Protein AF-A0A438E1K2-F1 (afdb_monomer_lite)

Radius of gyration: 22.49 Å; chains: 1; bounding box: 55×41×57 Å

Structure (mmCIF, N/CA/C/O backbone):
data_AF-A0A438E1K2-F1
#
_entry.id   AF-A0A438E1K2-F1
#
loop_
_atom_site.group_PDB
_atom_site.id
_atom_site.type_symbol
_atom_site.label_atom_id
_atom_site.label_alt_id
_atom_site.label_comp_id
_atom_site.label_asym_id
_atom_site.label_entity_id
_atom_site.label_seq_id
_atom_site.pdbx_PDB_ins_code
_atom_site.Cartn_x
_atom_site.Cartn_y
_atom_site.Cartn_z
_atom_site.occupancy
_atom_site.B_iso_or_equiv
_atom_site.auth_seq_id
_atom_site.auth_comp_id
_atom_site.auth_asym_id
_atom_site.auth_atom_id
_atom_site.pdbx_PDB_model_num
ATOM 1 N N . MET A 1 1 ? -9.697 -28.331 -1.150 1.00 42.53 1 MET A N 1
ATOM 2 C CA . MET A 1 1 ? -9.605 -26.856 -1.226 1.00 42.53 1 MET A CA 1
ATOM 3 C C . MET A 1 1 ? -8.403 -26.418 -0.400 1.00 42.53 1 MET A C 1
ATOM 5 O O . MET A 1 1 ? -8.226 -26.954 0.687 1.00 42.53 1 MET A O 1
ATOM 9 N N . ARG A 1 2 ? -7.492 -25.600 -0.941 1.00 50.84 2 ARG A N 1
ATOM 10 C CA . ARG A 1 2 ? -6.242 -25.206 -0.258 1.00 50.84 2 ARG A CA 1
ATOM 11 C C . ARG A 1 2 ? -6.452 -23.899 0.517 1.00 50.84 2 ARG A C 1
ATOM 13 O O . ARG A 1 2 ? -6.015 -22.848 0.075 1.00 50.84 2 ARG A O 1
ATOM 20 N N . ASP A 1 3 ? -7.044 -24.003 1.699 1.00 54.69 3 ASP A N 1
ATOM 21 C CA . ASP A 1 3 ? -7.116 -22.940 2.717 1.00 54.69 3 ASP A CA 1
ATOM 22 C C . ASP A 1 3 ? -5.779 -22.796 3.468 1.00 54.69 3 ASP A C 1
ATOM 24 O O . ASP A 1 3 ? -5.670 -23.055 4.666 1.00 54.69 3 ASP A O 1
ATOM 28 N N . LYS A 1 4 ? -4.691 -22.489 2.750 1.00 55.91 4 LYS A N 1
ATOM 29 C CA . LYS A 1 4 ? -3.349 -22.370 3.361 1.00 55.91 4 LYS A CA 1
ATOM 30 C C . LYS A 1 4 ? -2.750 -20.965 3.313 1.00 55.91 4 LYS A C 1
ATOM 32 O O . LYS A 1 4 ? -1.655 -20.791 3.841 1.00 55.91 4 LYS A O 1
ATOM 37 N N . LEU A 1 5 ? -3.435 -19.987 2.716 1.00 55.62 5 LEU A N 1
ATOM 38 C CA . LEU A 1 5 ? -2.897 -18.631 2.544 1.00 55.62 5 LEU A CA 1
ATOM 39 C C . LEU A 1 5 ? -3.564 -17.563 3.427 1.00 55.62 5 LEU A C 1
ATOM 41 O O . LEU A 1 5 ? -2.908 -16.575 3.730 1.00 55.62 5 LEU A O 1
ATOM 45 N N . ASP A 1 6 ? -4.773 -17.786 3.950 1.00 53.25 6 ASP A N 1
ATOM 46 C CA . ASP A 1 6 ? -5.472 -16.766 4.756 1.00 53.25 6 ASP A CA 1
ATOM 47 C C . ASP A 1 6 ? -4.945 -16.590 6.188 1.00 53.25 6 ASP A C 1
ATOM 49 O O . ASP A 1 6 ? -5.162 -15.557 6.808 1.00 53.25 6 ASP A O 1
ATOM 53 N N . LYS A 1 7 ? -4.181 -17.546 6.732 1.00 59.78 7 LYS A N 1
ATOM 54 C CA . LYS A 1 7 ? -3.677 -17.447 8.119 1.00 59.78 7 LYS A CA 1
ATOM 55 C C . LYS A 1 7 ? -2.506 -16.470 8.315 1.00 59.78 7 LYS A C 1
ATOM 57 O O . LYS A 1 7 ? -1.980 -16.401 9.421 1.00 59.78 7 LYS A O 1
ATOM 62 N N . LYS A 1 8 ? -2.043 -15.779 7.266 1.00 69.88 8 LYS A N 1
ATOM 63 C CA . LYS A 1 8 ? -0.860 -14.894 7.323 1.00 69.88 8 LYS A CA 1
ATOM 64 C C . LYS A 1 8 ? -1.080 -13.497 6.735 1.00 69.88 8 LYS A C 1
ATOM 66 O O . LYS A 1 8 ? -0.107 -12.765 6.582 1.00 69.88 8 LYS A O 1
ATOM 71 N N . ALA A 1 9 ? -2.308 -13.143 6.360 1.00 76.62 9 ALA A N 1
ATOM 72 C CA . ALA A 1 9 ? -2.592 -11.800 5.871 1.00 76.62 9 ALA A CA 1
ATOM 73 C C . ALA A 1 9 ? -2.706 -10.834 7.059 1.00 76.62 9 ALA A C 1
ATOM 75 O O . ALA A 1 9 ? -3.452 -11.094 7.999 1.00 76.62 9 ALA A O 1
ATOM 76 N N . GLU A 1 10 ? -1.963 -9.735 7.001 1.00 86.75 10 GLU A N 1
ATOM 77 C CA . GLU A 1 10 ? -1.968 -8.668 8.002 1.00 86.75 10 GLU A CA 1
ATOM 78 C C . GLU A 1 10 ? -2.513 -7.393 7.351 1.00 86.75 10 GLU A C 1
ATOM 80 O O . GLU A 1 10 ? -2.157 -7.074 6.210 1.00 86.75 10 GLU A O 1
ATOM 85 N N . ALA A 1 11 ? -3.409 -6.690 8.044 1.00 88.88 11 ALA A 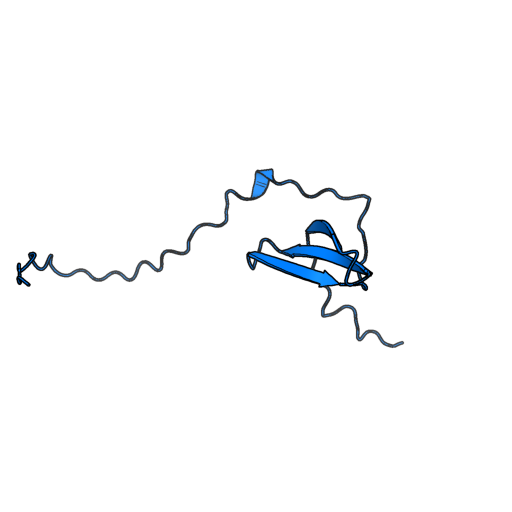N 1
ATOM 86 C CA . ALA A 1 11 ? -3.990 -5.449 7.549 1.00 88.88 11 ALA A CA 1
ATOM 87 C C . ALA A 1 11 ? -3.008 -4.293 7.762 1.00 88.88 11 ALA A C 1
ATOM 89 O O . ALA A 1 11 ? -2.456 -4.127 8.844 1.00 88.88 11 ALA A O 1
ATOM 90 N N . GLY A 1 12 ? -2.796 -3.483 6.729 1.00 91.56 12 GLY A N 1
ATOM 91 C CA . GLY A 1 12 ? -1.881 -2.351 6.787 1.00 91.56 12 GLY A CA 1
ATOM 92 C C . GLY A 1 12 ? -2.342 -1.204 5.902 1.00 91.56 12 GLY A C 1
ATOM 93 O O . GLY A 1 12 ? -3.272 -1.331 5.104 1.00 91.56 12 GLY A O 1
ATOM 94 N N . ILE A 1 13 ? -1.672 -0.068 6.044 1.00 92.81 13 ILE A N 1
ATOM 95 C CA . ILE A 1 13 ? -2.063 1.191 5.417 1.00 92.81 13 ILE A CA 1
ATOM 96 C C . ILE A 1 13 ? -1.336 1.330 4.085 1.00 92.81 13 ILE A C 1
ATOM 98 O O . ILE A 1 13 ? -0.106 1.297 4.021 1.00 92.81 13 ILE A O 1
ATOM 102 N N . PHE A 1 14 ? -2.087 1.512 3.005 1.00 93.56 14 PHE A N 1
ATOM 103 C CA . PHE A 1 14 ? -1.503 1.799 1.702 1.00 93.56 14 PHE A CA 1
ATOM 104 C C . PHE A 1 14 ? -0.888 3.206 1.676 1.00 93.56 14 PHE A C 1
ATOM 106 O O . PHE A 1 14 ? -1.586 4.192 1.902 1.00 93.56 14 PHE A O 1
ATOM 113 N N . ILE A 1 15 ? 0.410 3.305 1.366 1.00 94.56 15 ILE A N 1
ATOM 114 C CA . ILE A 1 15 ? 1.145 4.586 1.353 1.00 94.56 15 ILE A CA 1
ATOM 115 C C . ILE A 1 15 ? 1.779 4.928 -0.004 1.00 94.56 15 ILE A C 1
ATOM 117 O O . ILE A 1 15 ? 2.431 5.962 -0.140 1.00 94.56 15 ILE A O 1
ATOM 121 N N . GLY A 1 16 ? 1.638 4.067 -1.017 1.00 95.88 16 GLY A N 1
ATOM 122 C CA . GLY A 1 16 ? 2.076 4.372 -2.382 1.00 95.88 16 GLY A CA 1
ATOM 123 C C . GLY A 1 16 ? 2.602 3.177 -3.169 1.00 95.88 16 GLY A C 1
ATOM 124 O O . GLY A 1 16 ? 2.530 2.032 -2.737 1.00 95.88 16 GLY A O 1
ATOM 125 N N . TYR A 1 17 ? 3.169 3.445 -4.343 1.00 96.94 17 TYR A N 1
ATOM 126 C CA . TYR A 1 17 ? 3.668 2.424 -5.265 1.00 96.94 17 TYR A CA 1
ATOM 127 C C . TYR A 1 17 ? 5.175 2.568 -5.497 1.00 96.94 17 TYR A C 1
ATOM 129 O O . TYR A 1 17 ? 5.701 3.674 -5.611 1.00 96.94 17 TYR A O 1
ATOM 137 N N . SER A 1 18 ? 5.884 1.444 -5.567 1.00 96.06 18 SER A N 1
ATOM 138 C CA . SER A 1 18 ? 7.306 1.386 -5.897 1.00 96.06 18 SER A CA 1
ATOM 139 C C . SER A 1 18 ? 7.480 0.982 -7.358 1.00 96.06 18 SER A C 1
ATOM 141 O O . SER A 1 18 ? 7.285 -0.178 -7.723 1.00 96.06 18 SER A O 1
ATOM 143 N N . SER A 1 19 ? 7.917 1.922 -8.197 1.00 95.06 19 SER A N 1
ATOM 144 C CA . SER A 1 19 ? 8.174 1.660 -9.620 1.00 95.06 19 SER A CA 1
ATOM 145 C C . SER A 1 19 ? 9.317 0.667 -9.852 1.00 95.06 19 SER A C 1
ATOM 147 O O . SER A 1 19 ? 9.282 -0.087 -10.820 1.00 95.06 19 SER A O 1
ATOM 149 N N . ILE A 1 20 ? 10.304 0.631 -8.948 1.00 95.31 20 ILE A N 1
ATOM 150 C CA . ILE A 1 20 ? 11.480 -0.252 -9.035 1.00 95.31 20 ILE A CA 1
ATOM 151 C C . ILE A 1 20 ? 11.059 -1.719 -8.893 1.00 95.31 20 ILE A C 1
ATOM 153 O O . ILE A 1 20 ? 11.424 -2.566 -9.702 1.00 95.31 20 ILE A O 1
ATOM 157 N N . SER A 1 21 ? 10.262 -2.017 -7.866 1.00 94.88 21 SER A N 1
ATOM 158 C CA . SER A 1 21 ? 9.812 -3.381 -7.557 1.00 94.88 21 SER A CA 1
ATOM 159 C C . SER A 1 21 ? 8.494 -3.754 -8.240 1.00 94.88 21 SER A C 1
ATOM 161 O O . SER A 1 21 ? 8.118 -4.930 -8.249 1.00 94.88 21 SER A O 1
ATOM 163 N N . LYS A 1 22 ? 7.810 -2.775 -8.843 1.00 95.75 22 LYS A N 1
ATOM 164 C CA . LYS A 1 22 ? 6.463 -2.899 -9.410 1.00 95.75 22 LYS A CA 1
ATOM 165 C C . LYS A 1 22 ? 5.481 -3.483 -8.392 1.00 95.75 22 LYS A C 1
ATOM 167 O O . LYS A 1 22 ? 4.897 -4.541 -8.619 1.00 95.75 22 LYS A O 1
ATOM 172 N N . ALA A 1 23 ? 5.416 -2.855 -7.223 1.00 96.81 23 ALA A N 1
ATOM 173 C CA . ALA A 1 23 ? 4.696 -3.359 -6.060 1.00 96.81 23 ALA A CA 1
ATOM 174 C C . ALA A 1 23 ? 4.214 -2.215 -5.158 1.00 96.81 23 ALA A C 1
ATOM 176 O O . ALA A 1 23 ? 4.703 -1.085 -5.244 1.00 96.81 23 ALA A O 1
ATOM 177 N N . TYR A 1 24 ? 3.267 -2.513 -4.275 1.00 96.31 24 TYR A N 1
ATOM 178 C CA . TYR A 1 24 ? 2.673 -1.544 -3.362 1.00 96.31 24 TYR A CA 1
ATOM 179 C C . TYR A 1 24 ? 3.483 -1.427 -2.075 1.00 96.31 24 TYR A C 1
ATOM 181 O O . TYR A 1 24 ? 4.055 -2.405 -1.598 1.00 96.31 24 TYR A O 1
ATOM 189 N N . ARG A 1 25 ? 3.525 -0.219 -1.516 1.00 96.12 25 ARG A N 1
ATOM 190 C CA . ARG A 1 25 ? 4.120 0.098 -0.219 1.00 96.12 25 ARG A CA 1
ATOM 191 C C . ARG A 1 25 ? 3.012 0.118 0.827 1.00 96.12 25 ARG A C 1
ATOM 193 O O . ARG A 1 25 ? 2.053 0.880 0.687 1.00 96.12 25 ARG A O 1
ATOM 200 N N . ILE A 1 26 ? 3.172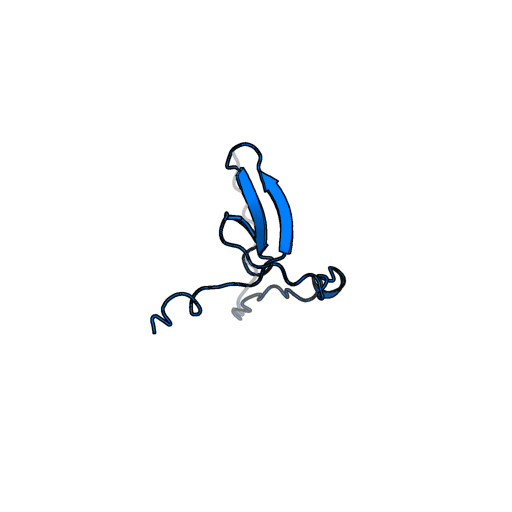 -0.700 1.860 1.00 95.31 26 ILE A N 1
ATOM 201 C CA . ILE A 1 26 ? 2.216 -0.841 2.959 1.00 95.31 26 ILE A CA 1
ATOM 202 C C . ILE A 1 26 ? 2.930 -0.504 4.265 1.00 95.31 26 ILE A C 1
ATOM 20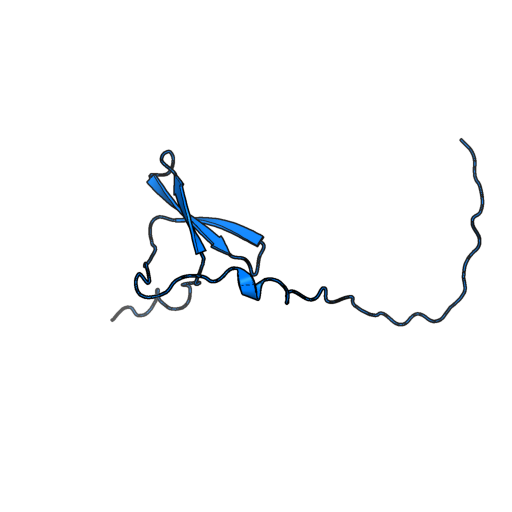4 O O . ILE A 1 26 ? 4.037 -0.994 4.499 1.00 95.31 26 ILE A O 1
ATOM 208 N N . TYR A 1 27 ? 2.322 0.349 5.081 1.00 94.25 27 TYR A N 1
ATOM 209 C CA . TYR A 1 27 ? 2.794 0.717 6.409 1.00 94.25 27 TYR A CA 1
ATOM 210 C C . TYR A 1 27 ? 1.998 -0.023 7.485 1.00 94.25 27 TYR A C 1
ATOM 212 O O . TYR A 1 27 ? 0.769 -0.024 7.453 1.00 94.25 27 TYR A O 1
ATOM 220 N N . PHE A 1 28 ? 2.708 -0.620 8.437 1.00 92.25 28 PHE A N 1
ATOM 221 C CA . PHE A 1 28 ? 2.139 -1.238 9.629 1.00 92.25 28 PHE A CA 1
ATOM 222 C C . PHE A 1 28 ? 2.496 -0.381 10.847 1.00 92.25 28 PHE A C 1
ATOM 224 O O . PHE A 1 28 ? 3.677 -0.351 11.221 1.00 92.25 28 PHE A O 1
ATOM 231 N N . PRO A 1 29 ? 1.519 0.319 11.457 1.00 87.62 29 PRO A N 1
ATOM 232 C CA . PRO A 1 29 ? 1.772 1.164 12.621 1.00 87.62 29 PRO A CA 1
ATOM 233 C C . PRO A 1 29 ? 2.167 0.339 13.852 1.00 87.62 29 PRO A C 1
ATOM 235 O O . PRO A 1 29 ? 3.025 0.772 14.612 1.00 87.62 29 PRO A O 1
ATOM 238 N N . GLU A 1 30 ? 1.643 -0.886 13.997 1.00 86.06 30 GLU A N 1
ATOM 239 C CA . GLU A 1 30 ? 1.932 -1.772 15.139 1.00 86.06 30 GLU A CA 1
ATOM 240 C C . GLU A 1 30 ? 3.432 -2.064 15.307 1.00 86.06 30 GLU A C 1
ATOM 242 O O . GLU A 1 30 ? 3.937 -2.151 16.424 1.00 86.06 30 GLU A O 1
ATOM 247 N N . ASN A 1 31 ? 4.171 -2.169 14.199 1.00 88.62 31 ASN A N 1
ATOM 248 C CA . ASN A 1 31 ? 5.603 -2.479 14.206 1.00 88.62 31 ASN A CA 1
ATOM 249 C C . ASN A 1 31 ? 6.468 -1.345 13.638 1.00 88.62 31 ASN A C 1
ATOM 251 O O . ASN A 1 31 ? 7.662 -1.559 13.416 1.00 88.62 31 ASN A O 1
ATOM 255 N N . ASN A 1 32 ? 5.885 -0.172 13.354 1.00 90.25 32 ASN A N 1
ATOM 256 C CA . ASN A 1 32 ? 6.545 0.958 12.686 1.00 90.25 32 ASN A CA 1
ATOM 257 C C . ASN A 1 32 ? 7.318 0.544 11.417 1.00 90.25 32 ASN A C 1
ATOM 259 O O . ASN A 1 32 ? 8.443 0.987 11.165 1.00 90.25 32 ASN A O 1
ATOM 263 N N . LYS A 1 33 ? 6.732 -0.350 10.611 1.00 93.88 33 LYS A N 1
ATOM 264 C CA . LYS A 1 33 ? 7.416 -0.997 9.483 1.00 93.88 33 LYS A CA 1
ATOM 265 C C . LYS A 1 33 ? 6.739 -0.683 8.159 1.00 93.88 33 LYS A C 1
ATOM 267 O O . LYS A 1 33 ? 5.521 -0.731 8.041 1.00 93.88 33 LYS A O 1
ATOM 272 N N . VAL A 1 34 ? 7.548 -0.454 7.126 1.00 94.62 34 VAL A N 1
ATOM 273 C CA . VAL A 1 34 ? 7.082 -0.391 5.736 1.00 94.62 34 VAL A CA 1
ATOM 274 C C . VAL A 1 34 ? 7.519 -1.647 4.996 1.00 94.62 34 VAL A C 1
ATOM 276 O O . VAL A 1 34 ? 8.702 -1.994 4.999 1.00 94.62 34 VAL A O 1
ATOM 279 N N . ILE A 1 35 ? 6.578 -2.305 4.326 1.00 94.94 35 ILE A N 1
ATOM 280 C CA . ILE A 1 35 ? 6.864 -3.412 3.411 1.00 94.94 35 ILE A CA 1
ATOM 281 C C . ILE A 1 35 ? 6.532 -3.032 1.975 1.00 94.94 35 ILE A C 1
ATOM 283 O O . ILE A 1 35 ? 5.796 -2.079 1.708 1.00 94.94 35 ILE A O 1
ATOM 287 N N . VAL A 1 36 ? 7.056 -3.828 1.049 1.00 96.19 36 VAL A N 1
ATOM 288 C CA . VAL A 1 36 ? 6.746 -3.739 -0.371 1.00 96.19 36 VAL A CA 1
ATOM 289 C C . VAL A 1 36 ? 6.226 -5.096 -0.835 1.00 96.19 36 VAL A C 1
ATOM 291 O O . VAL A 1 36 ? 6.956 -6.081 -0.745 1.00 96.19 36 VAL A O 1
ATOM 294 N N . SER A 1 37 ? 4.978 -5.162 -1.301 1.00 94.44 37 SER A N 1
ATOM 295 C CA . SER A 1 37 ? 4.330 -6.414 -1.718 1.00 94.44 37 SER A CA 1
ATOM 296 C C . SER A 1 37 ? 3.461 -6.230 -2.962 1.00 94.44 37 SER A C 1
ATOM 298 O O . SER A 1 37 ? 2.886 -5.162 -3.186 1.00 94.44 37 SER A O 1
ATOM 300 N N . ARG A 1 38 ? 3.382 -7.276 -3.792 1.00 94.69 38 ARG A N 1
ATOM 301 C CA . ARG A 1 38 ? 2.478 -7.342 -4.955 1.00 94.69 38 ARG A CA 1
ATOM 302 C C . ARG A 1 38 ? 1.141 -7.980 -4.598 1.00 94.69 38 ARG A C 1
ATOM 304 O O . ARG A 1 38 ? 0.117 -7.572 -5.132 1.00 94.69 38 ARG A O 1
ATOM 311 N N . ASP A 1 39 ? 1.167 -8.948 -3.692 1.00 90.56 39 ASP A N 1
ATOM 312 C CA . ASP A 1 39 ? -0.005 -9.677 -3.230 1.00 90.56 39 ASP A CA 1
ATOM 313 C C . ASP A 1 39 ? -0.669 -8.889 -2.100 1.00 90.56 39 ASP A C 1
ATOM 315 O O . ASP A 1 39 ? -0.343 -9.050 -0.923 1.00 90.56 39 ASP A O 1
ATOM 319 N N . VAL A 1 40 ? -1.562 -7.977 -2.480 1.00 89.88 40 VAL A N 1
ATOM 320 C CA . VAL A 1 40 ? -2.363 -7.172 -1.555 1.00 89.88 40 VAL A CA 1
ATOM 321 C C . VAL A 1 40 ? -3.825 -7.200 -1.975 1.00 89.88 40 VAL A C 1
ATOM 323 O O . VAL A 1 40 ? -4.146 -7.273 -3.162 1.00 89.88 40 VAL A O 1
ATOM 326 N N . LYS A 1 41 ? -4.717 -7.115 -0.991 1.00 89.94 41 LYS A N 1
ATOM 327 C CA . LYS A 1 41 ? -6.151 -6.934 -1.205 1.00 89.94 41 LYS A CA 1
ATOM 328 C C . LYS A 1 41 ? -6.540 -5.570 -0.653 1.00 89.94 41 LYS A C 1
ATOM 330 O O . LYS A 1 41 ? -6.268 -5.286 0.509 1.00 89.94 41 LYS A O 1
ATOM 335 N N . PHE A 1 42 ? -7.152 -4.739 -1.489 1.00 89.06 42 PHE A N 1
ATOM 336 C CA . PHE A 1 42 ? -7.633 -3.425 -1.079 1.00 89.06 42 PHE A CA 1
ATOM 337 C C . PHE A 1 42 ? -9.064 -3.525 -0.560 1.00 89.06 42 PHE A C 1
ATOM 339 O O . PHE A 1 42 ? -9.916 -4.167 -1.174 1.00 89.06 42 PHE A O 1
ATOM 346 N N . PHE A 1 43 ? -9.314 -2.867 0.566 1.00 86.81 43 PHE A N 1
ATOM 347 C CA . PHE A 1 43 ? -10.645 -2.676 1.125 1.00 86.81 43 PHE A CA 1
ATOM 348 C C . PHE A 1 43 ? -11.094 -1.252 0.794 1.00 86.81 43 PHE A C 1
ATOM 350 O O . PHE A 1 43 ? -11.016 -0.361 1.624 1.00 86.81 43 PHE A O 1
ATOM 357 N N . GLU A 1 44 ? -11.510 -1.015 -0.453 1.00 86.56 44 GLU A N 1
ATOM 358 C CA . GLU A 1 44 ? -11.847 0.335 -0.952 1.00 86.56 44 GLU A CA 1
ATOM 359 C C . GLU A 1 44 ? -13.044 0.981 -0.230 1.00 86.56 44 GLU A C 1
ATOM 361 O O . GLU A 1 44 ? -13.238 2.191 -0.310 1.00 86.56 44 GLU A O 1
ATOM 366 N N . SER A 1 45 ? -13.842 0.185 0.484 1.00 86.00 45 SER A N 1
ATOM 367 C CA . SER A 1 45 ? -14.948 0.653 1.323 1.00 86.00 45 SER A CA 1
ATOM 368 C C . SER A 1 45 ? -14.503 1.241 2.664 1.00 86.00 45 SER A C 1
ATOM 370 O O . SER A 1 45 ? -15.322 1.841 3.356 1.00 86.00 45 SER A O 1
ATOM 372 N N . GLU A 1 46 ? -13.243 1.049 3.053 1.00 81.56 46 GLU A N 1
ATOM 373 C CA . GLU A 1 46 ? -12.713 1.434 4.358 1.00 81.56 46 GLU A CA 1
ATOM 374 C C . GLU A 1 46 ? -11.534 2.399 4.191 1.00 81.56 46 GLU A C 1
ATOM 376 O O . GLU A 1 46 ? -10.659 2.217 3.345 1.00 81.56 46 GLU A O 1
ATOM 381 N N . SER A 1 47 ? -11.497 3.444 5.017 1.00 79.62 47 SER A N 1
ATOM 382 C CA . SER A 1 47 ? -10.396 4.408 5.058 1.00 79.62 47 SER A CA 1
ATOM 383 C C . SER A 1 47 ? -9.722 4.379 6.421 1.00 79.62 47 SER A C 1
ATOM 385 O O . SER A 1 47 ? -10.400 4.397 7.448 1.00 79.62 47 SER A O 1
ATOM 387 N N . TRP A 1 48 ? -8.391 4.400 6.437 1.00 84.12 48 TRP A N 1
ATOM 388 C CA . TRP A 1 48 ? -7.636 4.539 7.678 1.00 84.12 48 TRP A CA 1
ATOM 389 C C . TRP A 1 48 ? -7.816 5.940 8.282 1.00 84.12 48 TRP A C 1
ATOM 391 O O . TRP A 1 48 ? -7.650 6.938 7.577 1.00 84.12 48 TRP A O 1
ATOM 401 N N . SER A 1 49 ? -8.117 6.018 9.584 1.00 82.62 49 SER A N 1
ATOM 402 C CA . SER A 1 49 ? -8.135 7.276 10.341 1.00 82.62 49 SER A CA 1
ATOM 403 C C . SER A 1 49 ? -6.870 7.412 11.186 1.00 82.62 49 SER A C 1
ATOM 405 O O . SER A 1 49 ? -6.615 6.605 12.077 1.00 82.62 49 SER A O 1
ATOM 407 N N . TRP A 1 50 ? -6.103 8.472 10.934 1.00 77.00 50 TRP A N 1
ATOM 408 C CA . TRP A 1 50 ? -4.883 8.810 11.679 1.00 77.00 50 TRP A CA 1
ATOM 409 C C . TRP A 1 50 ? -5.152 9.409 13.064 1.00 77.00 50 TRP A C 1
ATOM 411 O O . TRP A 1 50 ? -4.225 9.637 13.836 1.00 77.00 50 TRP A O 1
ATOM 421 N N . GLU A 1 51 ? -6.411 9.688 13.401 1.00 74.31 51 GLU A N 1
ATOM 422 C CA . GLU A 1 51 ? -6.765 10.351 14.660 1.00 74.31 51 GLU A CA 1
ATOM 423 C C . GLU A 1 51 ? -6.632 9.422 15.882 1.00 74.31 51 GLU A C 1
ATOM 425 O O . GLU A 1 51 ? -6.593 9.896 17.018 1.00 74.31 51 GLU A O 1
ATOM 430 N N . ASN A 1 52 ? -6.486 8.110 15.659 1.00 59.75 52 ASN A N 1
ATOM 431 C CA . ASN A 1 52 ? -6.407 7.091 16.710 1.00 59.75 52 ASN A CA 1
ATOM 432 C C . ASN A 1 52 ? -4.975 6.767 17.197 1.00 59.75 52 ASN A C 1
ATOM 434 O O . ASN A 1 52 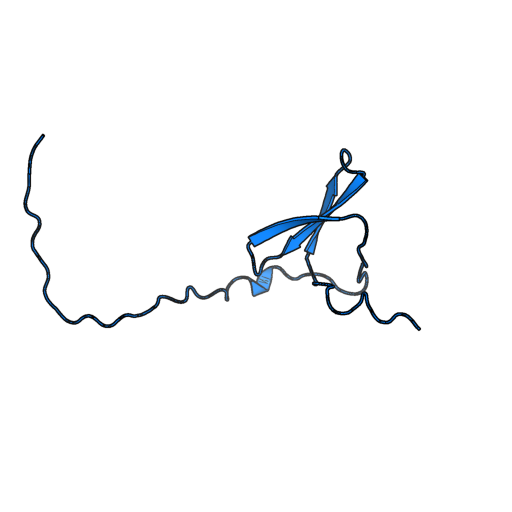? -4.820 6.027 18.167 1.00 59.75 52 ASN A O 1
ATOM 438 N N . ASP A 1 53 ? -3.930 7.339 16.587 1.00 56.81 53 ASP A N 1
ATOM 439 C CA . ASP A 1 53 ? -2.511 7.047 16.888 1.00 56.81 53 ASP A CA 1
ATOM 440 C C . ASP A 1 53 ? -2.008 7.613 18.239 1.00 56.81 53 ASP A C 1
ATOM 442 O O . ASP A 1 53 ? -0.863 7.395 18.628 1.00 56.81 53 ASP A O 1
ATOM 446 N N . LYS A 1 54 ? -2.847 8.311 19.019 1.00 51.44 54 LYS A N 1
ATOM 447 C CA . LYS A 1 54 ? -2.459 8.832 20.349 1.00 51.44 54 LYS A CA 1
ATOM 448 C C . LYS A 1 54 ? -2.483 7.795 21.479 1.00 51.44 54 LYS A C 1
ATOM 450 O O . LYS A 1 54 ? -2.279 8.172 22.630 1.00 51.44 54 LYS A O 1
ATOM 455 N N . LYS A 1 55 ? -2.740 6.515 21.191 1.00 49.00 55 LYS A N 1
ATOM 456 C CA . LYS A 1 55 ? -2.834 5.464 22.218 1.00 49.00 55 LYS A CA 1
ATOM 457 C C . LYS A 1 55 ? -1.876 4.290 22.005 1.00 49.00 55 LYS A C 1
ATOM 459 O O . LYS A 1 55 ? -2.209 3.152 22.315 1.00 49.00 55 LYS A O 1
ATOM 464 N N . LEU A 1 56 ? -0.672 4.566 21.515 1.00 52.97 56 LEU A N 1
ATOM 465 C CA . LEU A 1 56 ? 0.476 3.707 21.797 1.00 52.97 56 LEU A CA 1
ATOM 466 C C . LEU A 1 56 ? 1.144 4.262 23.059 1.00 52.97 56 LEU A C 1
ATOM 468 O O . LEU A 1 56 ? 2.108 5.020 22.997 1.00 52.97 56 LEU A O 1
ATOM 472 N N . GLU A 1 57 ? 0.542 3.958 24.213 1.00 48.12 57 GLU A N 1
ATOM 473 C CA . GLU A 1 57 ? 1.190 4.148 25.510 1.00 48.12 57 GLU A CA 1
ATOM 474 C C . GLU A 1 57 ? 2.497 3.355 25.511 1.00 48.12 57 GLU A C 1
ATOM 476 O O . GLU A 1 57 ? 2.509 2.139 25.308 1.00 48.12 57 GLU A O 1
ATOM 481 N N . PHE A 1 58 ? 3.599 4.064 25.746 1.00 48.59 58 PHE A N 1
ATOM 482 C CA . PHE A 1 58 ? 4.846 3.481 26.205 1.00 48.59 58 PHE A CA 1
ATOM 483 C C . PHE A 1 58 ? 4.524 2.585 27.405 1.00 48.59 58 PHE A C 1
ATOM 485 O O . PHE A 1 58 ? 4.058 3.070 28.435 1.00 48.59 58 PHE A O 1
ATOM 492 N N . GLN A 1 59 ? 4.752 1.278 27.290 1.00 43.59 59 GLN A N 1
ATOM 493 C CA . GLN A 1 59 ? 4.865 0.447 28.481 1.00 43.59 59 GLN A CA 1
ATOM 494 C C . GLN A 1 59 ? 6.215 0.781 29.117 1.00 43.59 59 GLN A C 1
ATOM 496 O O . GLN A 1 59 ? 7.223 0.144 28.832 1.00 43.59 59 GLN A O 1
ATOM 501 N N . GLU A 1 60 ? 6.240 1.835 29.935 1.00 47.09 60 GLU A N 1
ATOM 502 C CA . GLU A 1 60 ? 7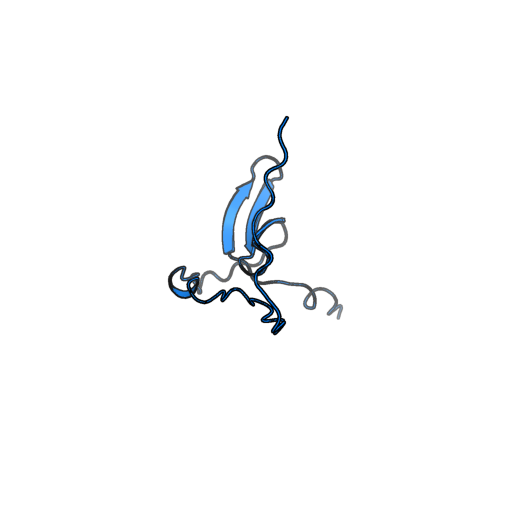.256 1.990 30.969 1.00 47.09 60 GLU A CA 1
ATOM 503 C C . GLU A 1 60 ? 7.072 0.815 31.931 1.00 47.09 60 GLU A C 1
ATOM 505 O O . GLU A 1 60 ? 6.152 0.775 32.758 1.00 47.09 60 GLU A O 1
ATOM 510 N N . GLU A 1 61 ? 7.927 -0.189 31.769 1.00 45.47 61 GLU A N 1
ATOM 511 C CA . GLU A 1 61 ? 8.199 -1.192 32.784 1.00 45.47 61 GLU A CA 1
ATOM 512 C C . GLU A 1 61 ? 8.650 -0.470 34.061 1.00 45.47 61 GLU A C 1
ATOM 514 O O . GLU A 1 61 ? 9.817 -0.155 34.271 1.00 45.47 61 GLU A O 1
ATOM 519 N N . ASN A 1 62 ? 7.679 -0.154 34.918 1.00 44.31 62 ASN A N 1
ATOM 520 C CA . ASN A 1 62 ? 7.903 0.344 36.266 1.00 44.31 62 ASN A CA 1
ATOM 521 C C . ASN A 1 62 ? 8.480 -0.805 37.105 1.00 44.31 62 ASN A C 1
ATOM 523 O O . ASN A 1 62 ? 7.778 -1.446 37.892 1.00 44.31 62 ASN A O 1
ATOM 527 N N . ALA A 1 63 ? 9.768 -1.090 36.923 1.00 42.28 63 ALA A N 1
ATOM 528 C CA . ALA A 1 63 ? 10.548 -1.800 37.918 1.00 42.28 63 ALA A CA 1
ATOM 529 C C . ALA A 1 63 ? 10.706 -0.856 39.119 1.00 42.28 63 ALA A C 1
ATOM 531 O O . ALA A 1 63 ? 11.531 0.053 39.116 1.00 42.28 63 ALA A O 1
ATOM 532 N N . ASN A 1 64 ? 9.860 -1.051 40.131 1.00 52.44 64 ASN A N 1
ATOM 533 C CA . ASN A 1 64 ? 10.053 -0.474 41.455 1.00 52.44 64 ASN A CA 1
ATOM 534 C C . ASN A 1 64 ? 11.424 -0.921 41.977 1.00 52.44 64 ASN A C 1
ATOM 536 O O . ASN A 1 64 ? 11.607 -2.094 42.306 1.00 52.44 64 ASN A O 1
ATOM 540 N N . ILE A 1 65 ? 12.370 0.009 42.047 1.00 49.84 65 ILE A N 1
ATOM 541 C CA . ILE A 1 65 ? 13.569 -0.106 42.871 1.00 49.84 65 ILE A CA 1
ATOM 542 C C . ILE A 1 65 ? 13.586 1.160 43.727 1.00 49.84 65 ILE A C 1
ATOM 544 O O . ILE A 1 65 ? 14.130 2.193 43.340 1.00 49.84 65 ILE A O 1
ATOM 548 N N . ASP A 1 66 ? 12.906 1.086 44.871 1.00 56.16 66 ASP A N 1
ATOM 549 C CA . ASP A 1 66 ? 13.321 1.834 46.054 1.00 56.16 66 ASP A CA 1
ATOM 550 C C . ASP A 1 66 ? 14.792 1.476 46.311 1.00 56.16 66 ASP A C 1
ATOM 552 O O . ASP A 1 66 ? 15.067 0.336 46.674 1.00 56.16 66 ASP A O 1
ATOM 556 N N . ASP A 1 67 ? 15.721 2.390 46.012 1.00 55.53 67 ASP A N 1
ATOM 557 C CA . ASP A 1 67 ? 16.868 2.719 46.873 1.00 55.53 67 ASP A CA 1
ATOM 558 C C . ASP A 1 67 ? 17.755 3.829 46.252 1.00 55.53 67 ASP A C 1
ATOM 560 O O . ASP A 1 67 ? 18.306 3.693 45.164 1.00 55.53 67 ASP A O 1
ATOM 564 N N . GLU A 1 68 ? 17.874 4.924 47.008 1.00 61.53 68 GLU A N 1
ATOM 565 C CA . GLU A 1 68 ? 18.991 5.881 47.128 1.00 61.53 68 GLU A CA 1
ATOM 566 C C . GLU A 1 68 ? 19.571 6.650 45.900 1.00 61.53 68 GLU A C 1
ATOM 568 O O . GLU A 1 68 ? 20.098 6.068 44.951 1.00 61.53 68 GLU A O 1
ATOM 573 N N . PRO A 1 69 ? 19.640 8.006 45.936 1.00 48.28 69 PRO A N 1
ATOM 574 C CA . PRO A 1 69 ? 20.334 8.778 44.907 1.00 48.28 69 PRO A CA 1
ATOM 575 C C . PRO A 1 69 ? 21.858 8.768 45.135 1.00 48.28 69 PRO A C 1
ATOM 577 O O . PRO A 1 69 ? 22.385 9.502 45.978 1.00 48.28 69 PRO A O 1
ATOM 580 N N . CYS A 1 70 ? 22.605 8.010 44.328 1.00 49.62 70 CYS A N 1
ATOM 581 C CA . CYS A 1 70 ? 24.065 8.123 44.303 1.00 49.62 70 CYS A CA 1
ATOM 582 C C . CYS A 1 70 ? 24.503 9.422 43.596 1.00 49.62 70 CYS A C 1
ATOM 584 O O . CYS A 1 70 ? 24.345 9.603 42.390 1.00 49.62 70 CYS A O 1
ATOM 586 N N . ARG A 1 71 ? 25.052 10.338 44.402 1.00 51.25 71 ARG A N 1
ATOM 587 C CA . ARG A 1 71 ? 25.622 11.650 44.042 1.00 51.25 71 ARG A CA 1
ATOM 588 C C . ARG A 1 71 ? 26.599 11.584 42.851 1.00 51.25 71 ARG A C 1
ATOM 590 O O . ARG A 1 71 ? 27.345 10.611 42.735 1.00 51.25 71 ARG A O 1
ATOM 597 N N . PRO A 1 72 ? 26.702 12.646 42.023 1.00 44.88 72 PRO A N 1
ATOM 598 C CA . PRO A 1 72 ? 27.632 12.657 40.905 1.00 44.88 72 PRO A CA 1
ATOM 599 C C . PRO A 1 72 ? 29.061 12.775 41.440 1.00 44.88 72 PRO A C 1
ATOM 601 O O . PRO A 1 72 ? 29.396 13.723 42.151 1.00 44.88 72 PRO A O 1
ATOM 604 N N . SER A 1 73 ? 29.909 11.813 41.087 1.00 47.19 73 SER A N 1
ATOM 605 C CA . SER A 1 73 ? 31.353 11.937 41.263 1.00 47.19 73 SER A CA 1
ATOM 606 C C . SER A 1 73 ? 31.956 12.393 39.943 1.00 47.19 73 SER A C 1
ATOM 608 O O . SER A 1 73 ? 31.910 11.690 38.938 1.00 47.19 73 SER A O 1
ATOM 610 N N . ILE A 1 74 ? 32.484 13.612 39.962 1.00 49.97 74 ILE A N 1
ATOM 611 C CA . ILE A 1 74 ? 33.307 14.203 38.913 1.00 49.97 74 ILE A CA 1
ATOM 612 C C . ILE A 1 74 ? 34.542 13.314 38.744 1.00 49.97 74 ILE A C 1
ATOM 614 O O . ILE A 1 74 ? 35.289 13.145 39.706 1.00 49.97 74 ILE A O 1
ATOM 618 N N . LEU A 1 75 ? 34.802 12.808 37.538 1.00 3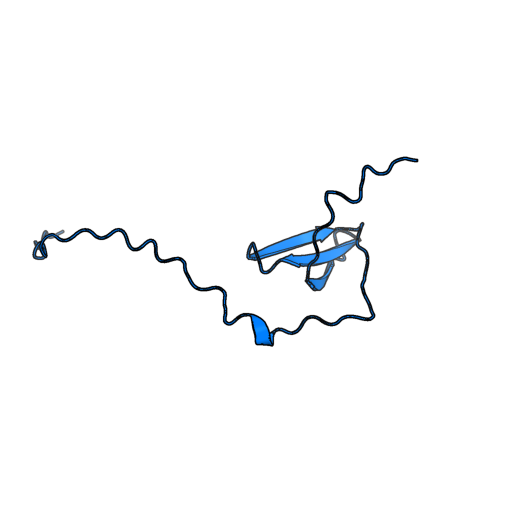9.00 75 LEU A N 1
ATOM 619 C CA . LEU A 1 75 ? 36.161 12.457 37.135 1.00 39.00 75 LEU A CA 1
ATOM 620 C C . LEU A 1 75 ? 36.452 13.010 35.741 1.00 39.00 75 LEU A C 1
ATOM 622 O O . LEU A 1 75 ? 35.796 12.700 34.752 1.00 39.00 75 LEU A O 1
ATOM 626 N N . SER A 1 76 ? 37.446 13.886 35.758 1.00 40.78 76 SER A N 1
ATOM 627 C CA . SER A 1 76 ? 38.150 14.551 34.675 1.00 40.78 76 SER A CA 1
ATOM 628 C C . SER A 1 76 ? 38.707 13.603 33.611 1.00 40.78 76 SER A C 1
ATOM 630 O O . SER A 1 76 ? 39.379 12.632 33.968 1.00 40.78 76 SER A O 1
ATOM 632 N N . LEU A 1 77 ? 38.590 14.003 32.342 1.00 44.62 77 LEU A N 1
ATOM 633 C CA . LEU A 1 77 ? 39.722 14.043 31.412 1.00 44.62 77 LEU A CA 1
ATOM 634 C C . LEU A 1 77 ? 39.531 15.173 30.394 1.00 44.62 77 LEU A C 1
ATOM 636 O O . LEU A 1 77 ? 38.395 15.307 29.889 1.00 44.62 77 LEU A O 1
#

InterPro domains:
  IPR057670 Retroviral polymerase, SH3-like domain [PF25597] (2-54)

pLDDT: mean 72.83, std 20.65, range [39.0, 96.94]

Organism: Vitis vinifera (NCBI:txid29760)

Sequence (77 aa):
MRDKLDKKAEAGIFIGYSSISKAYRIYFPENNKVIVSRDVKFFESESWSWENDKKLEFQEENANIDDEPCRPSILSL

Foldseek 3Di:
DPPPPVVPDDDFDFDAADPVVRFTWTADPVVRDIDTHRPDDDPVVDDDDPPPSPPPDPPPPPPDDPDDDDDDDDDDD

Secondary structure (DSSP, 8-state):
----SGGG----EEEEEETTTTEEEEEETTTTEEEEES-----TT----GGGGGG----------------------